Protein AF-A0A4Y8C790-F1 (afdb_monomer)

Foldseek 3Di:
DDPPPPPPPDDPVVVVVVVVVVQVVVCVVCVVVVVVVVVVVCVVVVQQDDQKDWDDDPNDIDIDGDDDLQFDQDPSDTHDGDPPSCPQPVHDDDDD

Solvent-accessible surface area (backbone atoms only — not comparable to full-atom values): 6075 Å² total; per-residue (Å²): 135,82,84,79,76,81,73,65,94,67,74,57,64,68,59,54,52,51,49,52,51,51,52,51,48,54,48,63,74,41,42,69,58,52,56,50,50,52,52,52,52,37,46,76,69,74,32,77,40,63,43,64,50,76,50,80,53,98,90,40,84,45,74,52,73,56,86,56,74,55,39,39,53,50,96,35,32,78,41,66,68,40,87,80,40,68,68,55,83,85,71,70,78,92,81,133

Sequence (96 aa):
MSLTLNISSYTPKIIQDSYYYLQAQILSHNATQFSKYFLYQAKQENKECLDNIYFNYTKALIKIKYFYPIAQCVNFKFSNFNPDANLSKDGVIIAH

Nearest PDB structures (foldseek):
  7ri4-assembly1_A  TM=2.805E-01  e=6.503E+00  Escherichia coli

Structure (mmCIF, N/CA/C/O backbone):
data_AF-A0A4Y8C790-F1
#
_entry.id   AF-A0A4Y8C790-F1
#
loop_
_atom_site.group_PDB
_atom_site.id
_atom_site.type_symbol
_atom_site.label_atom_id
_atom_site.label_alt_id
_atom_site.label_comp_id
_atom_site.label_asym_id
_atom_site.label_entity_id
_atom_site.label_seq_id
_atom_site.pdbx_PDB_ins_code
_atom_site.Cartn_x
_atom_site.Cartn_y
_atom_site.Cartn_z
_atom_site.occupancy
_atom_site.B_iso_or_equiv
_atom_site.auth_seq_id
_atom_site.auth_comp_id
_atom_site.auth_asym_id
_atom_site.auth_atom_id
_atom_site.pdbx_PDB_model_num
ATOM 1 N N . MET A 1 1 ? 30.428 10.597 -47.562 1.00 36.97 1 MET A N 1
ATOM 2 C CA . MET A 1 1 ? 29.170 9.882 -47.259 1.00 36.97 1 MET A CA 1
ATOM 3 C C . MET A 1 1 ? 28.935 9.957 -45.765 1.00 36.97 1 MET A C 1
ATOM 5 O O . MET A 1 1 ? 29.595 9.258 -45.011 1.00 36.97 1 MET A O 1
ATOM 9 N N . SER A 1 2 ? 28.075 10.872 -45.335 1.00 46.41 2 SER A N 1
ATOM 10 C CA . SER A 1 2 ? 27.669 11.028 -43.940 1.00 46.41 2 SER A CA 1
ATOM 11 C C . SER A 1 2 ? 26.509 10.068 -43.677 1.00 46.41 2 SER A C 1
ATOM 13 O O . SER A 1 2 ? 25.445 10.224 -44.270 1.00 46.41 2 SER A O 1
ATOM 15 N N . LEU A 1 3 ? 26.712 9.059 -42.824 1.00 49.12 3 LEU A N 1
ATOM 16 C CA . LEU A 1 3 ? 25.611 8.250 -42.304 1.00 49.12 3 LEU A CA 1
ATOM 17 C C . LEU A 1 3 ? 24.801 9.106 -41.324 1.00 49.12 3 LEU A C 1
ATOM 19 O O . LEU A 1 3 ? 25.106 9.174 -40.135 1.00 49.12 3 LEU A O 1
ATOM 23 N N . THR A 1 4 ? 23.760 9.768 -41.821 1.00 51.31 4 THR A N 1
ATOM 24 C CA . THR A 1 4 ? 22.671 10.283 -40.990 1.00 51.31 4 THR A CA 1
ATOM 25 C C . THR A 1 4 ? 21.878 9.089 -40.471 1.00 51.31 4 THR A C 1
ATOM 27 O O . THR A 1 4 ? 20.930 8.614 -41.094 1.00 51.31 4 THR A O 1
ATOM 30 N N . LEU A 1 5 ? 22.304 8.555 -39.326 1.00 53.75 5 LEU A N 1
ATOM 31 C CA . LEU A 1 5 ? 21.511 7.600 -38.567 1.00 53.75 5 LEU A CA 1
ATOM 32 C C . LEU A 1 5 ? 20.269 8.344 -38.065 1.00 53.75 5 LEU A C 1
ATOM 34 O O . LEU A 1 5 ? 20.336 9.091 -37.091 1.00 53.75 5 LEU A O 1
ATOM 38 N N . ASN A 1 6 ? 19.139 8.152 -38.749 1.00 51.06 6 ASN A N 1
ATOM 39 C CA . ASN A 1 6 ? 17.814 8.446 -38.211 1.00 51.06 6 ASN A CA 1
ATOM 40 C C . ASN A 1 6 ? 17.598 7.501 -37.023 1.00 51.06 6 ASN A C 1
ATOM 42 O O . ASN A 1 6 ? 17.000 6.433 -37.149 1.00 51.06 6 ASN A O 1
ATOM 46 N N . ILE A 1 7 ? 18.168 7.858 -35.873 1.00 59.25 7 ILE A N 1
ATOM 47 C CA . ILE A 1 7 ? 17.906 7.188 -34.607 1.00 59.25 7 ILE A CA 1
ATOM 48 C C . ILE A 1 7 ? 16.448 7.510 -34.308 1.00 59.25 7 ILE A C 1
ATOM 50 O O . ILE A 1 7 ? 16.121 8.598 -33.836 1.00 59.25 7 ILE A O 1
ATOM 54 N N . SER A 1 8 ? 15.550 6.591 -34.665 1.00 60.62 8 SER A N 1
ATOM 55 C CA . SER A 1 8 ? 14.158 6.676 -34.248 1.00 60.62 8 SER A CA 1
ATOM 56 C C . SER A 1 8 ? 14.146 6.885 -32.737 1.00 60.62 8 SER A C 1
ATOM 58 O O . SER A 1 8 ? 14.822 6.149 -32.019 1.00 60.62 8 SER A O 1
ATOM 60 N N . SER A 1 9 ? 13.349 7.825 -32.239 1.00 61.78 9 SER A N 1
ATOM 61 C CA . SER A 1 9 ? 13.123 8.071 -30.806 1.00 61.78 9 SER A CA 1
ATOM 62 C C . SER A 1 9 ? 12.496 6.879 -30.057 1.00 61.78 9 SER A C 1
ATOM 64 O O . SER A 1 9 ? 12.074 7.011 -28.909 1.00 61.78 9 SER A O 1
ATOM 66 N N . TYR A 1 10 ? 12.393 5.720 -30.710 1.00 66.06 10 TYR A N 1
ATOM 67 C CA . TYR A 1 10 ? 11.913 4.471 -30.160 1.00 66.06 10 TYR A CA 1
ATOM 68 C C . TYR A 1 10 ? 13.003 3.852 -29.290 1.00 66.06 10 TYR A C 1
ATOM 70 O O . TYR A 1 10 ? 14.004 3.328 -29.780 1.00 66.06 10 TYR A O 1
ATOM 78 N N . THR A 1 11 ? 12.807 3.916 -27.976 1.00 70.19 11 THR A N 1
ATOM 79 C CA . THR A 1 11 ? 13.620 3.142 -27.044 1.00 70.19 11 THR A CA 1
ATOM 80 C C . THR A 1 11 ? 13.440 1.660 -27.378 1.00 70.19 11 THR A C 1
ATOM 82 O O . THR A 1 11 ? 12.298 1.198 -27.430 1.00 70.19 11 THR A O 1
ATOM 85 N N . PRO A 1 12 ? 14.521 0.895 -27.605 1.00 84.25 12 PRO A N 1
ATOM 86 C CA . PRO A 1 12 ? 14.417 -0.540 -27.818 1.00 84.25 12 PRO A CA 1
ATOM 87 C C . PRO A 1 12 ? 13.578 -1.186 -26.715 1.00 84.25 12 PRO A C 1
ATOM 89 O O . PRO A 1 12 ? 13.838 -0.968 -25.530 1.00 84.25 12 PRO A O 1
ATOM 92 N N . LYS A 1 13 ? 12.587 -1.995 -27.102 1.00 83.00 13 LYS A N 1
ATOM 93 C CA . LYS A 1 13 ? 11.622 -2.613 -26.180 1.00 83.00 13 LYS A CA 1
ATOM 94 C C . LYS A 1 13 ? 12.290 -3.314 -24.989 1.00 83.00 13 LYS A C 1
ATOM 96 O O . LYS A 1 13 ? 11.841 -3.164 -23.865 1.00 83.00 13 LYS A O 1
ATOM 101 N N . ILE A 1 14 ? 13.422 -3.982 -25.216 1.00 85.44 14 ILE A N 1
ATOM 102 C CA . ILE A 1 14 ? 14.208 -4.656 -24.167 1.00 85.44 14 ILE A CA 1
ATOM 103 C C . ILE A 1 14 ? 14.653 -3.683 -23.065 1.00 85.44 14 ILE A C 1
ATOM 105 O O . ILE A 1 14 ? 14.602 -4.025 -21.885 1.00 85.44 14 ILE A O 1
ATOM 109 N N . ILE A 1 15 ? 15.074 -2.468 -23.429 1.00 86.12 15 ILE A N 1
ATOM 110 C CA . ILE A 1 15 ? 15.505 -1.446 -22.466 1.00 86.12 15 ILE A CA 1
ATOM 111 C C . ILE A 1 15 ? 14.297 -0.939 -21.677 1.00 86.12 15 ILE A C 1
ATOM 113 O O . ILE A 1 15 ? 14.380 -0.781 -20.460 1.00 86.12 15 ILE A O 1
ATOM 117 N N . GLN A 1 16 ? 13.169 -0.726 -22.355 1.00 86.50 16 GLN A N 1
ATOM 118 C CA . GLN A 1 16 ? 11.927 -0.303 -21.716 1.00 86.50 16 GLN A CA 1
ATOM 119 C C . GLN A 1 16 ? 11.410 -1.359 -20.723 1.00 86.50 16 GLN A C 1
ATOM 121 O O . GLN A 1 16 ? 11.103 -1.027 -19.578 1.00 86.50 16 GLN A O 1
ATOM 126 N N . ASP A 1 17 ? 11.377 -2.627 -21.128 1.00 87.56 17 ASP A N 1
ATOM 127 C CA . ASP A 1 17 ? 10.940 -3.740 -20.283 1.00 87.56 17 ASP A CA 1
ATOM 128 C C . ASP A 1 17 ? 11.887 -3.927 -19.085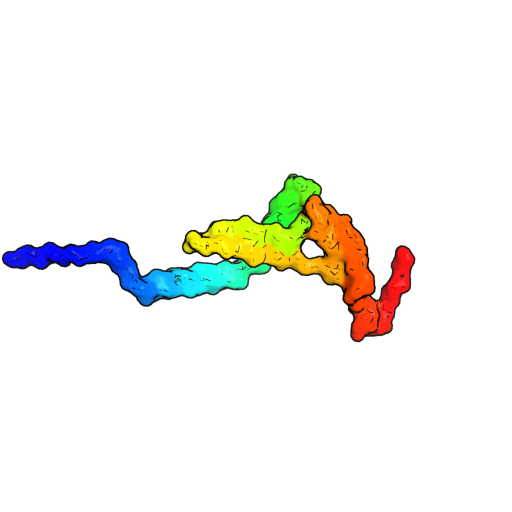 1.00 87.56 17 ASP A C 1
ATOM 130 O O . ASP A 1 17 ? 11.433 -4.070 -17.949 1.00 87.56 17 ASP A O 1
ATOM 134 N N . SER A 1 18 ? 13.204 -3.830 -19.308 1.00 90.31 18 SER A N 1
ATOM 135 C CA . SER A 1 18 ? 14.206 -3.893 -18.233 1.00 90.31 18 SER A CA 1
ATOM 136 C C . SER A 1 18 ? 14.045 -2.749 -17.233 1.00 90.31 18 SER A C 1
ATOM 138 O O . SER A 1 18 ? 14.135 -2.963 -16.023 1.00 90.31 18 SER A O 1
ATOM 140 N N . TYR A 1 19 ? 13.767 -1.535 -17.720 1.00 89.56 19 TYR A N 1
ATOM 141 C CA . TYR A 1 19 ? 13.480 -0.389 -16.866 1.00 89.56 19 TYR A CA 1
ATOM 142 C C . TYR A 1 19 ? 12.266 -0.666 -15.975 1.00 89.56 19 TYR A C 1
ATOM 144 O O . TYR A 1 19 ? 12.381 -0.568 -14.755 1.00 89.56 19 TYR A O 1
ATOM 152 N N . TYR A 1 20 ? 11.128 -1.074 -16.544 1.00 88.62 20 TYR A N 1
ATOM 153 C CA . TYR A 1 20 ? 9.927 -1.359 -15.753 1.00 88.62 20 TYR A CA 1
ATOM 154 C C . TYR A 1 20 ? 10.119 -2.510 -14.769 1.00 88.62 20 TYR A C 1
ATOM 156 O O . TYR A 1 20 ? 9.634 -2.433 -13.641 1.00 88.62 20 TYR A O 1
ATOM 164 N N . TYR A 1 21 ? 10.867 -3.542 -15.155 1.00 89.56 21 TYR A N 1
ATOM 165 C CA . TYR A 1 21 ? 11.206 -4.649 -14.270 1.00 89.56 21 TYR A CA 1
ATOM 166 C C . TYR A 1 21 ? 11.996 -4.179 -13.041 1.00 89.56 21 TYR A C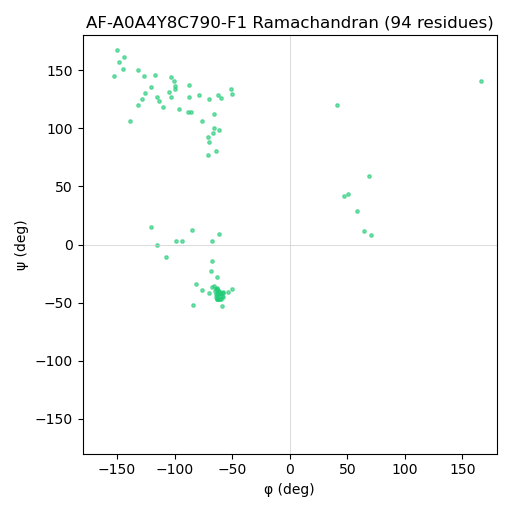 1
ATOM 168 O O . TYR A 1 21 ? 11.640 -4.518 -11.911 1.00 89.56 21 TYR A O 1
ATOM 176 N N . LEU A 1 22 ? 13.017 -3.338 -13.234 1.00 90.94 22 LEU A N 1
ATOM 177 C CA . LEU A 1 22 ? 13.774 -2.750 -12.126 1.00 90.94 22 LEU A CA 1
ATOM 178 C C . LEU A 1 22 ? 12.892 -1.857 -11.246 1.00 90.94 22 LEU A C 1
ATOM 180 O O . LEU A 1 22 ? 12.946 -1.957 -10.022 1.00 90.94 22 LEU A O 1
ATOM 184 N N . GLN A 1 23 ? 12.039 -1.025 -11.849 1.00 90.00 23 GLN A N 1
ATOM 185 C CA . GLN A 1 23 ? 11.100 -0.181 -11.104 1.00 90.00 23 GLN A CA 1
ATOM 186 C C . GLN A 1 23 ? 10.140 -1.017 -10.242 1.00 90.00 23 GLN A C 1
ATOM 188 O O . GLN A 1 23 ? 9.913 -0.692 -9.077 1.00 90.00 23 GLN A O 1
ATOM 193 N N . ALA A 1 24 ? 9.628 -2.129 -10.774 1.00 88.38 24 ALA A N 1
ATOM 194 C CA . ALA A 1 24 ? 8.778 -3.052 -10.030 1.00 88.38 24 ALA A CA 1
ATOM 195 C C . ALA A 1 24 ? 9.528 -3.727 -8.868 1.00 88.38 24 ALA A C 1
ATOM 197 O O . ALA A 1 24 ? 8.976 -3.843 -7.773 1.00 88.38 24 ALA A O 1
ATOM 198 N N . GLN A 1 25 ? 10.792 -4.117 -9.064 1.00 91.56 25 GLN A N 1
ATOM 199 C CA . GLN A 1 25 ? 11.617 -4.668 -7.986 1.00 91.56 25 GLN A CA 1
ATOM 200 C C . GLN A 1 25 ? 11.851 -3.664 -6.857 1.00 91.56 25 GLN A C 1
ATOM 202 O O . GLN A 1 25 ? 11.670 -4.009 -5.691 1.00 91.56 25 GLN A O 1
ATOM 207 N N . ILE A 1 26 ? 12.217 -2.422 -7.187 1.00 89.19 26 ILE A N 1
ATOM 208 C CA . ILE A 1 26 ? 12.431 -1.357 -6.196 1.00 89.19 26 ILE A CA 1
ATOM 209 C C . ILE A 1 26 ? 11.151 -1.122 -5.395 1.00 89.19 26 ILE A C 1
ATOM 211 O O . ILE A 1 26 ? 11.197 -1.011 -4.166 1.00 89.19 26 ILE A O 1
ATOM 215 N N . LEU A 1 27 ? 10.009 -1.074 -6.085 1.00 89.62 27 LEU A N 1
ATOM 216 C CA . LEU A 1 27 ? 8.707 -0.912 -5.456 1.00 89.62 27 LEU A CA 1
ATOM 217 C C . LEU A 1 27 ? 8.395 -2.083 -4.519 1.00 89.62 27 LEU A C 1
ATOM 219 O O . LEU A 1 27 ? 8.004 -1.850 -3.381 1.00 89.62 27 LEU A O 1
ATOM 223 N N . SER A 1 28 ? 8.613 -3.323 -4.961 1.00 88.75 28 SER A N 1
ATOM 224 C CA . SER A 1 28 ? 8.391 -4.522 -4.147 1.00 88.75 28 SER A CA 1
ATOM 225 C C . SER A 1 28 ? 9.298 -4.556 -2.918 1.00 88.75 28 SER A C 1
ATOM 227 O O . SER A 1 28 ? 8.838 -4.884 -1.828 1.00 88.75 28 SER A O 1
ATOM 229 N N . HIS A 1 29 ? 10.574 -4.201 -3.074 1.00 93.12 29 HIS A N 1
ATOM 230 C CA . HIS A 1 29 ? 11.544 -4.191 -1.982 1.00 93.12 29 HIS A CA 1
ATOM 231 C C . HIS A 1 29 ? 11.178 -3.161 -0.905 1.00 93.12 29 HIS A C 1
ATOM 233 O O . HIS A 1 29 ? 11.307 -3.420 0.289 1.00 93.12 29 HIS A O 1
ATOM 239 N N . ASN A 1 30 ? 10.663 -2.002 -1.325 1.00 91.00 30 ASN A N 1
ATOM 240 C CA . ASN A 1 30 ? 10.322 -0.897 -0.431 1.00 91.00 30 ASN A CA 1
ATOM 241 C C . ASN A 1 30 ? 8.831 -0.821 -0.073 1.00 91.00 30 ASN A C 1
ATOM 243 O O . ASN A 1 30 ? 8.431 0.093 0.651 1.00 91.00 30 ASN A O 1
ATOM 247 N N . ALA A 1 31 ? 8.002 -1.762 -0.536 1.00 89.00 31 ALA A N 1
ATOM 248 C CA . ALA A 1 31 ? 6.545 -1.711 -0.397 1.00 89.00 31 ALA A CA 1
ATOM 249 C C . ALA A 1 31 ? 6.105 -1.513 1.061 1.00 89.00 31 ALA A C 1
ATOM 251 O O . ALA A 1 31 ? 5.228 -0.698 1.344 1.00 89.00 31 ALA A O 1
ATOM 252 N N . THR A 1 32 ? 6.773 -2.193 1.995 1.00 91.00 32 THR A N 1
ATOM 253 C CA . THR A 1 32 ? 6.521 -2.076 3.438 1.00 91.00 32 THR A CA 1
ATOM 254 C C . THR A 1 32 ? 6.864 -0.695 3.995 1.00 91.00 32 THR A C 1
ATOM 256 O O . THR A 1 32 ? 6.194 -0.208 4.901 1.00 91.00 32 THR A O 1
ATOM 259 N N . GLN A 1 33 ? 7.915 -0.044 3.493 1.00 93.88 33 GLN A N 1
ATOM 260 C CA . GLN A 1 33 ? 8.282 1.296 3.959 1.00 93.88 33 GLN A CA 1
ATOM 261 C C . GLN A 1 33 ? 7.347 2.351 3.376 1.00 93.88 33 GLN A C 1
ATOM 263 O O . GLN A 1 33 ? 6.898 3.237 4.102 1.00 93.88 33 GLN A O 1
ATOM 268 N N . PHE A 1 34 ? 6.966 2.210 2.104 1.00 91.25 34 PHE A N 1
ATOM 269 C CA . PHE A 1 34 ? 5.935 3.051 1.506 1.00 91.25 34 PHE A CA 1
ATOM 270 C C . PHE A 1 34 ? 4.607 2.919 2.249 1.00 91.25 34 PHE A C 1
ATOM 272 O O . PHE A 1 34 ? 4.014 3.930 2.617 1.00 91.25 34 PHE A O 1
ATOM 279 N N . SER A 1 35 ? 4.164 1.696 2.552 1.00 91.56 35 SER A N 1
ATOM 280 C CA . SER A 1 35 ? 2.897 1.489 3.257 1.00 91.56 35 SER A CA 1
ATOM 281 C C . SER A 1 35 ? 2.891 2.138 4.647 1.00 91.56 35 SER A C 1
ATOM 283 O O . SER A 1 35 ? 1.896 2.772 5.006 1.00 91.56 35 SER A O 1
ATOM 285 N N . LYS A 1 36 ? 4.006 2.061 5.390 1.00 93.94 36 LYS A N 1
ATOM 286 C CA . LYS A 1 36 ? 4.202 2.761 6.672 1.00 93.94 36 LYS A CA 1
ATOM 287 C C . LYS A 1 36 ? 4.193 4.277 6.518 1.00 93.94 36 LYS A C 1
ATOM 289 O O . LYS A 1 36 ? 3.538 4.958 7.301 1.00 93.94 36 LYS A O 1
ATOM 294 N N . TYR A 1 37 ? 4.896 4.803 5.517 1.00 94.31 37 TYR A N 1
ATOM 295 C CA . TYR A 1 37 ? 4.935 6.237 5.243 1.00 94.31 37 TYR A CA 1
ATOM 296 C C . TYR A 1 37 ? 3.531 6.795 4.984 1.00 94.31 37 TYR A C 1
ATOM 298 O O . TYR A 1 37 ? 3.155 7.806 5.570 1.00 94.31 37 TYR A O 1
ATOM 306 N N . PHE A 1 38 ? 2.723 6.112 4.174 1.00 94.56 38 PHE A N 1
ATOM 307 C CA . PHE A 1 38 ? 1.358 6.557 3.900 1.00 94.56 38 PHE A CA 1
ATOM 308 C C . PHE A 1 38 ? 0.445 6.476 5.128 1.00 94.56 38 PHE A C 1
ATOM 310 O O . PHE A 1 38 ? -0.351 7.387 5.342 1.00 94.56 38 PHE A O 1
ATOM 317 N N . LEU A 1 39 ? 0.594 5.454 5.979 1.00 94.19 39 LEU A N 1
ATOM 318 C CA . LEU A 1 39 ? -0.113 5.399 7.266 1.00 94.19 39 LEU A CA 1
ATOM 319 C C . LEU A 1 39 ? 0.297 6.556 8.188 1.00 94.19 39 LEU A C 1
ATOM 321 O O . LEU A 1 39 ? -0.549 7.147 8.854 1.00 94.19 39 LEU A O 1
ATOM 325 N N . TYR A 1 40 ? 1.584 6.907 8.205 1.00 95.88 40 TYR A N 1
ATOM 326 C CA . TYR A 1 40 ? 2.081 8.053 8.961 1.00 95.88 40 TYR A CA 1
ATOM 327 C C . TYR A 1 40 ? 1.487 9.372 8.453 1.00 95.88 40 TYR A C 1
ATOM 329 O O . TYR A 1 40 ? 0.997 10.160 9.258 1.00 95.88 40 TYR A O 1
ATOM 337 N N . GLN A 1 41 ? 1.471 9.598 7.137 1.00 96.25 41 GLN A N 1
ATOM 338 C CA . GLN A 1 41 ? 0.844 10.788 6.551 1.00 96.25 41 GLN A CA 1
ATOM 339 C C . GLN A 1 41 ? -0.653 10.851 6.867 1.00 96.25 41 GLN A C 1
ATOM 341 O O . GLN A 1 41 ? -1.145 11.883 7.308 1.00 96.25 41 GLN A O 1
ATOM 346 N N . ALA A 1 42 ? -1.367 9.730 6.749 1.00 94.31 42 ALA A N 1
ATOM 347 C CA . ALA A 1 42 ? -2.781 9.665 7.099 1.00 94.31 42 ALA A CA 1
ATOM 348 C 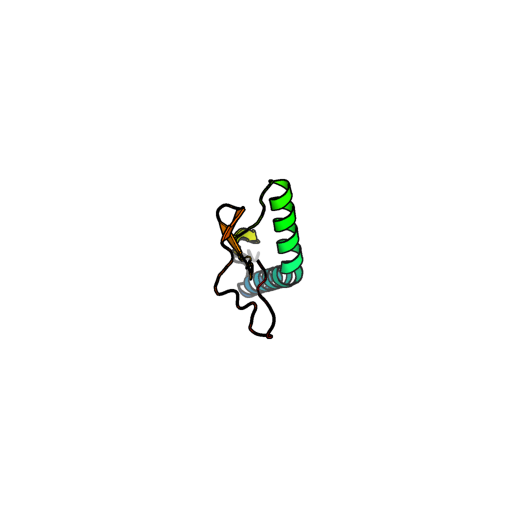C . ALA A 1 42 ? -3.030 10.054 8.564 1.00 94.31 42 ALA A C 1
ATOM 350 O O . ALA A 1 42 ? -3.935 10.835 8.849 1.00 94.31 42 ALA A O 1
ATOM 351 N N . LYS A 1 43 ? -2.178 9.588 9.483 1.00 94.44 43 LYS A N 1
ATOM 352 C CA . LYS A 1 43 ? -2.239 9.993 10.890 1.00 94.44 43 LYS A CA 1
ATOM 353 C C . LYS A 1 43 ? -2.046 11.502 11.065 1.00 94.44 43 LYS A C 1
ATOM 355 O O . LYS A 1 43 ? -2.769 12.105 11.850 1.00 94.44 43 LYS A O 1
ATOM 360 N N . GLN A 1 44 ? -1.105 12.112 10.338 1.00 97.31 44 GLN A N 1
ATOM 361 C CA . GLN A 1 44 ? -0.903 13.568 10.369 1.00 97.31 44 GLN A CA 1
ATOM 362 C C . GLN A 1 44 ? -2.124 14.339 9.842 1.00 97.31 44 GLN A C 1
ATOM 364 O O . GLN A 1 44 ? -2.409 15.443 10.293 1.00 97.31 44 GLN A O 1
ATOM 369 N N . GLU A 1 45 ? -2.896 13.729 8.944 1.00 95.75 45 GLU A N 1
ATOM 370 C CA . GLU A 1 45 ? -4.166 14.253 8.433 1.00 95.75 45 GLU A CA 1
ATOM 371 C C . GLU A 1 45 ? -5.379 13.914 9.326 1.00 95.75 45 GLU A C 1
ATOM 373 O O . GLU A 1 45 ? -6.521 14.085 8.902 1.00 95.75 45 GLU A O 1
ATOM 378 N N . ASN A 1 46 ? -5.161 13.438 10.559 1.00 94.94 46 ASN A N 1
ATOM 379 C CA . ASN A 1 46 ? -6.203 13.007 11.504 1.00 94.94 46 ASN A CA 1
ATOM 380 C C . ASN A 1 46 ? -7.106 11.871 10.983 1.00 94.94 46 ASN A C 1
ATOM 382 O O . ASN A 1 46 ? -8.268 11.756 11.376 1.00 94.94 46 ASN A O 1
ATOM 386 N N . LYS A 1 47 ? -6.581 11.017 10.102 1.00 95.00 47 LYS A N 1
ATOM 387 C CA . LYS A 1 47 ? -7.242 9.779 9.672 1.00 95.00 47 LYS A CA 1
ATOM 388 C C . LYS A 1 47 ? -6.876 8.653 10.634 1.00 95.00 47 LYS A C 1
ATOM 390 O O . LYS A 1 47 ? -5.713 8.501 11.005 1.00 95.00 47 LYS A O 1
ATOM 395 N N . GLU A 1 48 ? -7.853 7.836 11.009 1.00 91.62 48 GLU A N 1
ATOM 396 C CA . GLU A 1 48 ? -7.632 6.687 11.896 1.00 91.62 48 GLU A CA 1
ATOM 397 C C . GLU A 1 48 ? -7.092 5.481 11.121 1.00 91.62 48 GLU A C 1
ATOM 399 O O . GLU A 1 48 ? -6.283 4.708 11.633 1.00 91.62 48 GLU A O 1
ATOM 404 N N . CYS A 1 49 ? -7.527 5.328 9.870 1.00 91.44 49 CYS A N 1
ATOM 405 C CA . CYS A 1 49 ? -7.193 4.192 9.025 1.00 91.44 49 CYS A CA 1
ATOM 406 C C . CYS A 1 49 ? -7.174 4.565 7.538 1.00 91.44 49 CYS A C 1
ATOM 408 O O . CYS A 1 49 ? -7.667 5.617 7.124 1.00 91.44 49 CYS A O 1
ATOM 410 N N . LEU A 1 50 ? -6.623 3.672 6.719 1.00 93.44 50 LEU A N 1
ATOM 411 C CA . LEU A 1 50 ? -6.656 3.745 5.261 1.00 93.44 50 LEU A CA 1
ATOM 412 C C . LEU A 1 50 ? -7.224 2.433 4.736 1.00 93.44 50 LEU A C 1
ATOM 414 O O . LEU A 1 50 ? -6.727 1.394 5.126 1.00 93.44 50 LEU A O 1
ATOM 418 N N . ASP A 1 51 ? -8.212 2.450 3.844 1.00 91.88 51 ASP A N 1
ATOM 419 C CA . ASP A 1 51 ? -8.663 1.222 3.164 1.00 91.88 51 ASP A CA 1
ATOM 420 C C . ASP A 1 51 ? -7.774 0.926 1.949 1.00 91.88 51 ASP A C 1
ATOM 422 O O . ASP A 1 51 ? -7.175 -0.139 1.788 1.00 91.88 51 ASP A O 1
ATOM 426 N N . ASN A 1 52 ? -7.609 1.928 1.093 1.00 92.56 52 ASN A N 1
ATOM 427 C CA . ASN A 1 52 ? -6.715 1.849 -0.041 1.00 92.56 52 ASN A CA 1
ATOM 428 C C . ASN A 1 52 ? -6.127 3.218 -0.375 1.00 92.56 52 ASN A C 1
ATOM 430 O O . ASN A 1 52 ? -6.691 4.257 -0.036 1.00 92.56 52 ASN A O 1
ATOM 434 N N . ILE A 1 53 ? -4.983 3.197 -1.049 1.00 92.50 53 ILE A N 1
ATOM 435 C CA . ILE A 1 53 ? -4.358 4.383 -1.625 1.00 92.50 53 ILE A CA 1
ATOM 436 C C . ILE A 1 53 ? -3.969 4.104 -3.069 1.00 92.50 53 ILE A C 1
ATOM 438 O O . ILE A 1 53 ? -3.630 2.971 -3.428 1.00 92.50 53 ILE A O 1
ATOM 442 N N . TYR A 1 54 ? -3.975 5.163 -3.867 1.00 92.25 54 TYR A N 1
ATOM 443 C CA . TYR A 1 54 ? -3.474 5.151 -5.229 1.00 92.25 54 TYR A CA 1
ATOM 444 C C . TYR A 1 54 ? -2.353 6.166 -5.355 1.00 92.25 54 TYR A C 1
ATOM 446 O O . TYR A 1 54 ? -2.478 7.293 -4.878 1.00 92.25 54 TYR A O 1
ATOM 454 N N . PHE A 1 55 ? -1.271 5.783 -6.018 1.00 89.81 55 PHE A N 1
ATOM 455 C CA . PHE A 1 55 ? -0.207 6.714 -6.366 1.00 89.81 55 PHE A CA 1
ATOM 456 C C . PHE A 1 55 ? 0.392 6.359 -7.720 1.00 89.81 55 PHE A C 1
ATOM 458 O O . PHE A 1 55 ? 0.401 5.200 -8.136 1.00 89.81 55 PHE A O 1
ATOM 465 N N . ASN A 1 56 ? 0.888 7.378 -8.415 1.00 89.25 56 ASN A N 1
ATOM 466 C CA . ASN A 1 56 ? 1.574 7.203 -9.685 1.00 89.25 56 ASN A CA 1
ATOM 467 C C . ASN A 1 56 ? 3.061 6.951 -9.435 1.00 89.25 56 ASN A C 1
ATOM 469 O O . ASN A 1 56 ? 3.730 7.751 -8.784 1.00 89.25 56 ASN A O 1
ATOM 473 N N . TYR A 1 57 ? 3.585 5.868 -9.997 1.00 84.75 57 TYR A N 1
ATOM 474 C CA . TYR A 1 57 ? 5.003 5.536 -9.974 1.00 84.75 57 TYR A CA 1
ATOM 475 C C . TYR A 1 57 ? 5.444 5.164 -11.385 1.00 84.75 57 TYR A C 1
ATOM 477 O O . TYR A 1 57 ? 4.881 4.257 -11.982 1.00 84.75 57 TYR A O 1
ATOM 485 N N . THR A 1 58 ? 6.402 5.907 -11.946 1.00 85.12 58 THR A N 1
ATOM 486 C CA . THR A 1 58 ? 6.979 5.646 -13.284 1.00 85.12 58 THR A CA 1
ATOM 487 C C . THR A 1 58 ? 5.953 5.387 -14.400 1.00 85.12 58 THR A C 1
ATOM 489 O O . THR A 1 58 ? 6.154 4.552 -15.279 1.00 85.12 58 THR A O 1
ATOM 492 N N . LYS A 1 59 ? 4.869 6.182 -14.405 1.00 80.3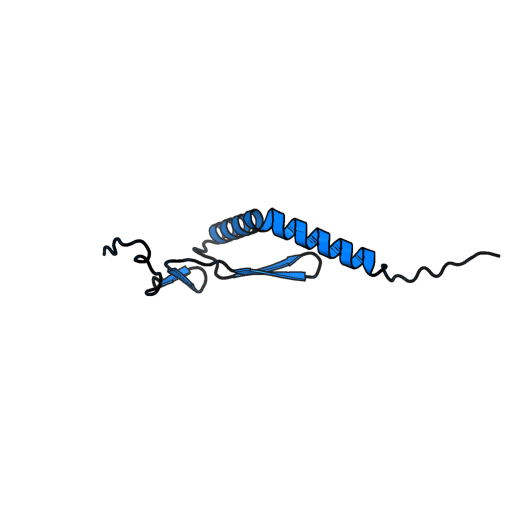1 59 LYS A N 1
ATOM 493 C CA . LYS A 1 59 ? 3.715 6.100 -15.329 1.00 80.31 59 LYS A CA 1
ATOM 494 C C . LYS A 1 59 ? 2.797 4.883 -15.124 1.00 80.31 59 LYS A C 1
ATOM 496 O O . LYS A 1 59 ? 1.883 4.687 -15.918 1.00 80.31 59 LYS A O 1
ATOM 501 N N . ALA A 1 60 ? 2.992 4.110 -14.060 1.00 81.88 60 ALA A N 1
ATOM 502 C CA . ALA A 1 60 ? 2.059 3.094 -13.593 1.00 81.88 60 ALA A CA 1
ATOM 503 C C . ALA A 1 60 ? 1.233 3.621 -12.410 1.00 81.88 60 ALA A C 1
ATOM 505 O O . ALA A 1 60 ? 1.753 4.304 -11.525 1.00 81.88 60 ALA A O 1
ATOM 506 N N . LEU A 1 61 ? -0.053 3.275 -12.384 1.00 88.56 61 LEU A N 1
ATOM 507 C CA . LEU A 1 61 ? -0.924 3.533 -11.244 1.00 88.56 61 LEU A CA 1
ATOM 508 C C . LEU A 1 61 ? -0.823 2.356 -10.270 1.00 88.56 61 LEU A C 1
ATOM 510 O O . LEU A 1 61 ? -1.228 1.240 -10.593 1.00 88.56 61 LEU A O 1
ATOM 514 N N . ILE A 1 62 ? -0.285 2.603 -9.081 1.00 89.25 62 ILE A N 1
ATOM 515 C CA . ILE A 1 62 ? -0.114 1.594 -8.037 1.00 89.25 62 ILE A CA 1
ATOM 516 C C . ILE A 1 62 ? -1.239 1.727 -7.020 1.00 89.25 62 ILE A C 1
ATOM 518 O O . ILE A 1 62 ? -1.561 2.832 -6.585 1.00 89.25 62 ILE A O 1
ATOM 522 N N . LYS A 1 63 ? -1.809 0.588 -6.614 1.00 92.06 63 LYS A N 1
ATOM 523 C CA . LYS A 1 63 ? -2.795 0.497 -5.537 1.00 92.06 63 LYS A CA 1
ATOM 524 C C . LYS A 1 63 ? -2.215 -0.278 -4.362 1.00 92.06 63 LYS A C 1
ATOM 526 O O . LYS A 1 63 ? -1.862 -1.444 -4.520 1.00 92.06 63 LYS A O 1
ATOM 531 N N . ILE A 1 64 ? -2.202 0.329 -3.180 1.00 90.69 64 ILE A N 1
ATOM 532 C CA . ILE A 1 64 ? -1.972 -0.393 -1.922 1.00 90.69 64 ILE A CA 1
ATOM 533 C C . ILE A 1 64 ? -3.323 -0.550 -1.232 1.00 90.69 64 ILE A C 1
ATOM 535 O O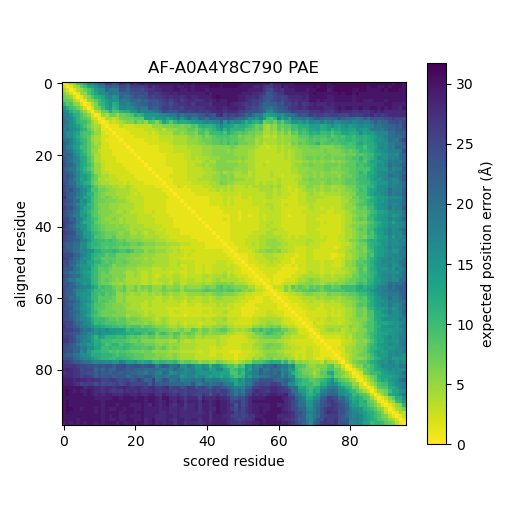 . ILE A 1 64 ? -4.050 0.427 -1.059 1.00 90.69 64 ILE A O 1
ATOM 539 N N . LYS A 1 65 ? -3.669 -1.790 -0.880 1.00 91.31 65 LYS A N 1
ATOM 540 C CA . LYS A 1 65 ? -4.840 -2.124 -0.065 1.00 91.31 65 LYS A CA 1
ATOM 541 C C . LYS A 1 65 ? -4.365 -2.485 1.331 1.00 91.31 65 LYS A C 1
ATOM 543 O O . LYS A 1 65 ? -3.458 -3.304 1.470 1.00 91.31 65 LYS A O 1
ATOM 548 N N . TYR A 1 66 ? -4.987 -1.897 2.334 1.00 90.31 66 TYR A N 1
ATOM 549 C CA . TYR A 1 66 ? -4.746 -2.222 3.726 1.00 90.31 66 TYR A CA 1
ATOM 550 C C . TYR A 1 66 ? -5.860 -3.143 4.196 1.00 90.31 66 TYR A C 1
ATOM 552 O O . TYR A 1 66 ? -7.035 -2.916 3.922 1.00 90.31 66 TYR A O 1
ATOM 560 N N . PHE A 1 67 ? -5.476 -4.212 4.879 1.00 86.38 67 PHE A N 1
ATOM 561 C CA . PHE A 1 67 ? -6.415 -5.169 5.434 1.00 86.38 67 PHE A CA 1
ATOM 562 C C . PHE A 1 67 ? -6.316 -5.127 6.951 1.00 86.38 67 PHE A C 1
ATOM 564 O O . PHE A 1 67 ? -5.229 -5.273 7.513 1.00 86.38 67 PHE A O 1
ATOM 571 N N . TYR A 1 68 ? -7.457 -4.934 7.599 1.00 85.88 68 TYR A N 1
ATOM 572 C CA . TYR A 1 68 ? -7.579 -4.931 9.047 1.00 85.88 68 TYR A CA 1
ATOM 573 C C . TYR A 1 68 ? -8.339 -6.195 9.455 1.00 85.88 68 TYR A C 1
ATOM 575 O O . TYR A 1 68 ? -9.483 -6.367 9.042 1.00 85.88 68 TYR A O 1
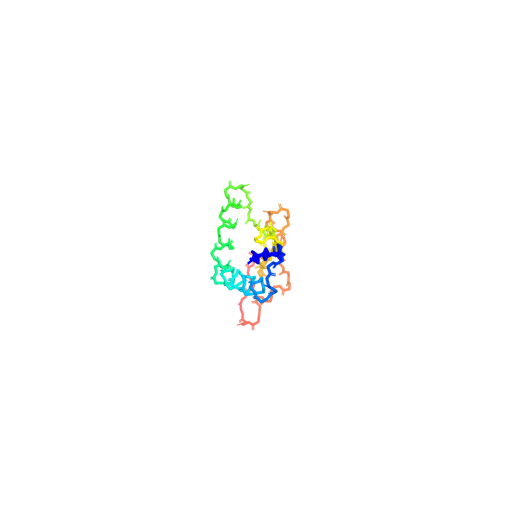ATOM 583 N N . PRO A 1 69 ? -7.728 -7.102 10.236 1.00 80.19 69 PRO A N 1
ATOM 584 C CA . PRO A 1 69 ? -8.342 -8.395 10.526 1.00 80.19 69 PRO A CA 1
ATOM 585 C C . PRO A 1 69 ? -9.655 -8.286 11.301 1.00 80.19 69 PRO A C 1
ATOM 587 O O . PRO A 1 69 ? -10.582 -9.037 11.028 1.00 80.19 69 PRO A O 1
ATOM 590 N N . ILE A 1 70 ? -9.720 -7.352 12.252 1.00 81.44 70 ILE A N 1
ATOM 591 C CA . ILE A 1 70 ? -10.780 -7.265 13.265 1.00 81.44 70 ILE A CA 1
ATOM 592 C C . ILE A 1 70 ? -11.758 -6.115 13.047 1.00 81.44 70 ILE A C 1
ATOM 594 O O . ILE A 1 70 ? -12.769 -6.068 13.730 1.00 81.44 70 ILE A O 1
ATOM 598 N N . ALA A 1 71 ? -11.481 -5.189 12.136 1.00 83.75 71 ALA A N 1
ATOM 599 C CA . ALA A 1 71 ? -12.280 -3.983 11.931 1.00 83.75 71 ALA A CA 1
ATOM 600 C C . ALA A 1 71 ? -12.323 -3.630 10.447 1.00 83.75 71 ALA A C 1
ATOM 602 O O . ALA A 1 71 ? -11.460 -4.057 9.683 1.00 83.75 71 ALA A O 1
ATOM 603 N N . GLN A 1 72 ? -13.289 -2.821 10.034 1.00 87.25 72 GLN A N 1
ATOM 604 C CA . GLN A 1 72 ? -13.328 -2.262 8.690 1.00 87.25 72 GLN A CA 1
ATOM 605 C C . GLN A 1 72 ? -12.878 -0.799 8.712 1.00 87.25 72 GLN A C 1
ATOM 607 O O . GLN A 1 72 ? -13.165 -0.060 9.647 1.00 87.25 72 GLN A O 1
ATOM 612 N N . CYS A 1 73 ? -12.177 -0.353 7.670 1.00 89.44 73 CYS A N 1
ATOM 613 C CA . CYS A 1 73 ? -11.916 1.069 7.478 1.00 89.44 73 CYS A CA 1
ATOM 614 C C . CYS A 1 73 ? -12.959 1.657 6.527 1.00 89.44 73 CYS A C 1
ATOM 616 O O . CYS A 1 73 ? -13.021 1.267 5.363 1.00 89.44 73 CYS A O 1
ATOM 618 N N . VAL A 1 74 ? -13.773 2.598 7.007 1.00 89.44 74 VAL A N 1
ATOM 619 C CA . VAL A 1 74 ? -14.792 3.289 6.205 1.00 89.44 74 VAL A CA 1
ATOM 620 C C . VAL A 1 74 ? -14.615 4.787 6.392 1.00 89.44 74 VAL A C 1
ATOM 622 O O . VAL A 1 74 ? -14.609 5.281 7.515 1.00 89.44 74 VAL A O 1
ATOM 625 N N . ASN A 1 75 ? -14.461 5.527 5.292 1.00 90.56 75 ASN A N 1
ATOM 626 C CA . ASN A 1 75 ? -14.265 6.983 5.321 1.00 90.56 75 ASN A CA 1
ATOM 627 C C . ASN A 1 75 ? -13.147 7.425 6.287 1.00 90.56 75 ASN A C 1
ATOM 629 O O . ASN A 1 75 ? -13.310 8.387 7.035 1.00 90.56 75 ASN A O 1
ATOM 633 N N . PHE A 1 76 ? -12.020 6.703 6.273 1.00 92.19 76 PHE A N 1
ATOM 634 C CA . PHE A 1 76 ? -10.848 6.940 7.129 1.00 92.19 76 PHE A CA 1
ATOM 635 C C . PHE A 1 76 ? -11.062 6.756 8.637 1.00 92.19 76 PHE A C 1
ATOM 637 O O . PHE A 1 76 ? -10.191 7.130 9.425 1.00 92.19 76 PHE A O 1
ATOM 644 N N . LYS A 1 77 ? -12.191 6.168 9.037 1.00 91.31 77 LYS A N 1
ATOM 645 C CA . LYS A 1 77 ? -12.502 5.808 10.418 1.00 91.31 77 LYS A CA 1
ATOM 646 C C . LYS A 1 77 ? -12.648 4.307 10.556 1.00 91.31 77 LYS A C 1
ATOM 648 O O . LYS A 1 77 ? -13.135 3.640 9.635 1.00 91.31 77 LYS A O 1
ATOM 653 N N . PHE A 1 78 ? -12.248 3.777 11.704 1.00 89.00 78 PHE A N 1
ATOM 654 C CA . PHE A 1 78 ? -12.550 2.386 12.003 1.00 89.00 78 PHE A CA 1
ATOM 655 C C . PHE A 1 78 ? -14.055 2.247 12.256 1.00 89.00 78 PHE A C 1
ATOM 657 O O . PHE A 1 78 ? -14.649 2.951 13.068 1.00 89.00 78 PHE A O 1
ATOM 664 N N . SER A 1 79 ? -14.684 1.350 11.512 1.00 83.25 79 SER A N 1
ATOM 665 C CA . SER A 1 79 ? -16.100 1.017 11.582 1.00 83.25 79 SER A CA 1
ATOM 666 C C . SER A 1 79 ? -16.227 -0.490 11.761 1.00 83.25 79 SER A C 1
ATOM 668 O O . SER A 1 79 ? -15.406 -1.210 11.206 1.00 83.25 79 SER A O 1
ATOM 670 N N . ASN A 1 80 ? -17.238 -0.927 12.522 1.00 69.19 80 ASN A N 1
ATOM 671 C CA . ASN A 1 80 ? -17.678 -2.310 12.751 1.00 69.19 80 ASN A CA 1
ATOM 672 C C . ASN A 1 80 ? -16.564 -3.356 12.943 1.00 69.19 80 ASN A C 1
ATOM 674 O O . ASN A 1 80 ? -15.781 -3.657 12.041 1.00 69.19 80 ASN A O 1
ATOM 678 N N . PHE A 1 81 ? -16.556 -4.016 14.100 1.00 69.88 81 PHE A N 1
ATOM 679 C CA . PHE A 1 81 ? -15.733 -5.210 14.253 1.00 69.88 81 PHE A CA 1
ATOM 680 C C . PHE A 1 81 ? -16.210 -6.279 13.271 1.00 69.88 81 PHE A C 1
ATOM 682 O O . PHE A 1 81 ? -17.408 -6.544 13.188 1.00 69.88 81 PHE A O 1
ATOM 689 N N . ASN A 1 82 ? -15.292 -6.848 12.491 1.00 64.38 82 ASN A N 1
ATOM 690 C CA . ASN A 1 82 ? -15.630 -7.881 11.523 1.00 64.38 82 ASN A CA 1
ATOM 691 C C . ASN A 1 82 ? -16.113 -9.124 12.301 1.00 64.38 82 ASN A C 1
ATOM 693 O O . ASN A 1 82 ? -15.300 -9.731 12.999 1.00 64.38 82 ASN A O 1
ATOM 697 N N . PRO A 1 83 ? -17.404 -9.505 12.216 1.00 59.78 83 PRO A N 1
ATOM 698 C CA . PRO A 1 83 ? -17.949 -10.616 12.998 1.00 59.78 83 PRO A CA 1
ATOM 699 C C . PRO A 1 83 ? -17.374 -11.969 12.554 1.00 59.78 83 PRO A C 1
ATOM 701 O O . PRO A 1 83 ? -17.327 -12.906 13.345 1.00 59.78 83 PRO A O 1
ATOM 704 N N . ASP A 1 84 ? -16.880 -12.042 11.314 1.00 56.56 84 ASP A N 1
ATOM 705 C CA . ASP A 1 84 ? -16.213 -13.206 10.729 1.00 56.56 84 ASP A CA 1
ATOM 706 C C . ASP A 1 84 ? -14.686 -13.152 10.885 1.00 56.56 84 ASP A C 1
ATOM 708 O O . ASP A 1 84 ? -13.975 -14.041 10.397 1.00 56.56 84 ASP A O 1
ATOM 712 N N . ALA A 1 85 ? -14.148 -12.122 11.558 1.00 59.31 85 ALA A N 1
ATOM 713 C CA . ALA A 1 85 ? -12.769 -12.140 12.019 1.00 59.31 85 ALA A CA 1
ATOM 714 C C . ALA A 1 85 ? -12.660 -13.304 12.988 1.00 59.31 85 ALA A C 1
ATOM 716 O O . ALA A 1 85 ? -13.094 -13.228 14.133 1.00 59.31 85 ALA A O 1
ATOM 717 N N . ASN A 1 86 ? -12.162 -14.425 12.484 1.00 51.19 86 ASN A N 1
ATOM 718 C CA . ASN A 1 86 ? -12.133 -15.678 13.202 1.00 51.19 86 ASN A CA 1
ATOM 719 C C . ASN A 1 86 ? -11.098 -15.598 14.334 1.00 51.19 86 ASN A C 1
ATOM 721 O O . ASN A 1 86 ? -10.006 -16.147 14.236 1.00 51.19 86 ASN A O 1
ATOM 725 N N . LEU A 1 87 ? -11.469 -14.919 15.420 1.00 54.28 87 LEU A N 1
ATOM 726 C CA . LEU A 1 87 ? -10.762 -14.838 16.697 1.00 54.28 87 LEU A CA 1
ATOM 727 C C . LEU A 1 87 ? -10.757 -16.196 17.428 1.00 54.28 87 LEU A C 1
ATOM 729 O O . LEU A 1 87 ? -10.269 -16.294 18.546 1.00 54.28 87 LEU A O 1
ATOM 733 N N . SER A 1 88 ? -11.307 -17.250 16.806 1.00 48.88 88 SER A N 1
ATOM 734 C CA . SER A 1 88 ? -11.426 -18.595 17.371 1.00 48.88 88 SER A CA 1
ATOM 735 C C . SER A 1 88 ? -10.624 -19.669 16.631 1.00 48.88 88 SER A C 1
ATO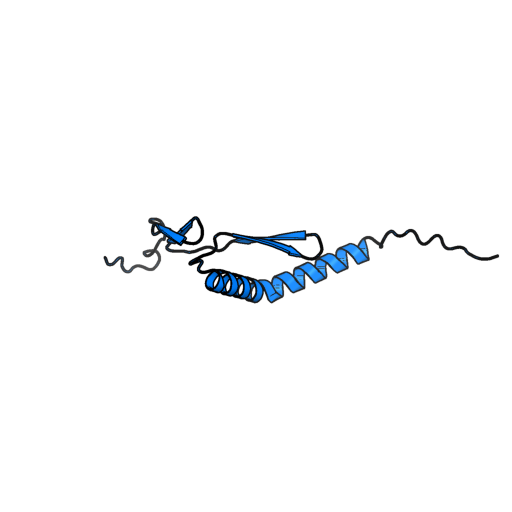M 737 O O . SER A 1 88 ? -10.636 -20.816 17.069 1.00 48.88 88 SER A O 1
ATOM 739 N N . LYS A 1 89 ? -9.896 -19.345 15.549 1.00 49.41 89 LYS A N 1
ATOM 740 C CA . LYS A 1 89 ? -9.160 -20.376 14.791 1.00 49.41 89 LYS A CA 1
ATOM 741 C C . LYS A 1 89 ? -7.987 -21.012 15.549 1.00 49.41 89 LYS A C 1
ATOM 743 O O . LYS A 1 89 ? -7.590 -22.102 15.162 1.00 49.41 89 LYS A O 1
ATOM 748 N N . ASP A 1 90 ? -7.560 -20.412 16.663 1.00 51.41 90 ASP A N 1
ATOM 749 C CA . ASP A 1 90 ? -6.598 -20.992 17.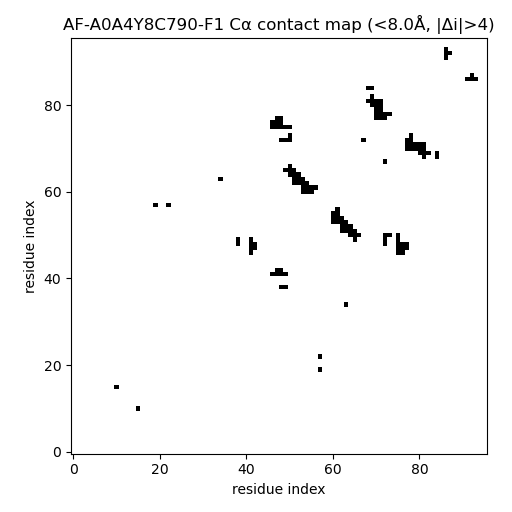617 1.00 51.41 90 ASP A CA 1
ATOM 750 C C . ASP A 1 90 ? -7.170 -21.145 19.048 1.00 51.41 90 ASP A C 1
ATOM 752 O O . ASP A 1 90 ? -6.435 -21.389 19.999 1.00 51.41 90 ASP A O 1
ATOM 756 N N . GLY A 1 91 ? -8.499 -21.049 19.203 1.00 46.59 91 GLY A N 1
ATOM 757 C CA . GLY A 1 91 ? -9.218 -21.544 20.380 1.00 46.59 91 GLY A CA 1
ATOM 758 C C . GLY A 1 91 ? -9.006 -20.825 21.718 1.00 46.59 91 GLY A C 1
ATOM 759 O O . GLY A 1 91 ? -8.634 -21.514 22.658 1.00 46.59 91 GLY A O 1
ATOM 760 N N . VAL A 1 92 ? -9.297 -19.511 21.826 1.00 50.72 92 VAL A N 1
ATOM 761 C CA . VAL A 1 92 ? -9.668 -18.737 23.058 1.00 50.72 92 VAL A CA 1
ATOM 762 C C . VAL A 1 92 ? -9.563 -17.223 22.754 1.00 50.72 92 VAL A C 1
ATOM 764 O O . VAL A 1 92 ? -8.596 -16.834 22.114 1.00 50.72 92 VAL A O 1
ATOM 767 N N . ILE A 1 93 ? -10.398 -16.255 23.171 1.00 49.28 93 ILE A N 1
ATOM 768 C CA . ILE A 1 93 ? -11.759 -16.096 23.737 1.00 49.28 93 ILE A CA 1
ATOM 769 C C . ILE A 1 93 ? -12.208 -14.681 23.292 1.00 49.28 93 ILE A C 1
ATOM 771 O O . ILE A 1 93 ? -11.398 -13.754 23.271 1.00 49.28 9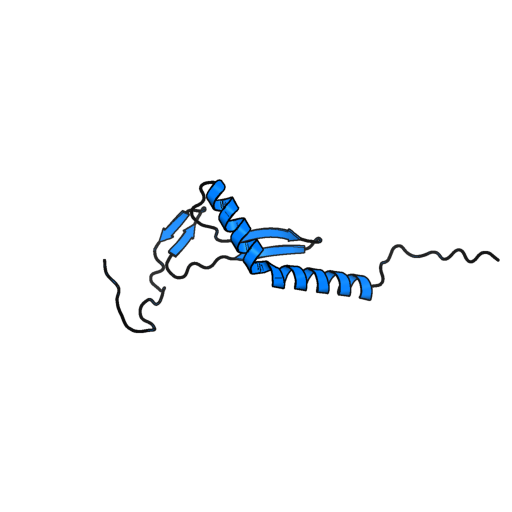3 ILE A O 1
ATOM 775 N N . ILE A 1 94 ? -13.500 -14.501 22.995 1.00 52.00 94 ILE A N 1
ATOM 776 C CA . ILE A 1 94 ? -14.161 -13.185 22.914 1.00 52.00 94 ILE A CA 1
ATOM 777 C C . ILE A 1 94 ? -14.465 -12.715 24.342 1.00 52.00 94 ILE A C 1
ATOM 779 O O . ILE A 1 94 ? -15.116 -13.451 25.081 1.00 52.00 94 ILE A O 1
ATOM 783 N N . ALA A 1 95 ? -14.071 -11.498 24.723 1.00 39.78 95 ALA A N 1
ATOM 784 C CA . ALA A 1 95 ? -14.564 -10.877 25.952 1.00 39.78 95 ALA A CA 1
ATOM 785 C C . ALA A 1 95 ? -14.874 -9.383 25.751 1.00 39.78 95 ALA A C 1
ATOM 787 O O . ALA A 1 95 ? -13.958 -8.574 25.644 1.00 39.78 95 ALA A O 1
ATOM 788 N N . HIS A 1 96 ? -16.190 -9.134 25.704 1.00 48.09 96 HIS A N 1
ATOM 789 C CA . HIS A 1 96 ? -17.000 -7.972 26.114 1.00 48.09 96 HIS A CA 1
ATOM 790 C C . HIS A 1 96 ? -16.607 -6.553 25.691 1.00 48.09 96 HIS A C 1
ATOM 792 O O . HIS A 1 96 ? -15.646 -5.988 26.252 1.00 48.09 96 HIS A O 1
#

pLDDT: mean 79.56, std 17.0, range [36.97, 97.31]

Radius of gyration: 22.48 Å; Cα contacts (8 Å, |Δi|>4): 71; chains: 1; bounding box: 47×36×73 Å

Secondary structure (DSSP, 8-state):
--------S---HHHHHHHHHHHHHHHHHHHHHHHHHHHHHHHHTT-S--SEEEEEETTEEEEEE---SSEEEETTEEEEE-TTS-TTTTT-----

Mean predicted aligned error: 11.41 Å